Protein AF-A0AAU0RLS1-F1 (afdb_monomer_lite)

Structure (mmCIF, N/CA/C/O backbone):
data_AF-A0AAU0RLS1-F1
#
_entry.id   AF-A0AAU0RLS1-F1
#
loop_
_atom_site.group_PDB
_atom_site.id
_atom_site.type_symbol
_atom_site.label_atom_id
_atom_site.label_alt_id
_atom_site.label_comp_id
_atom_site.label_asym_id
_atom_site.label_entity_id
_atom_site.label_seq_id
_atom_site.pdbx_PDB_ins_code
_atom_site.Cartn_x
_atom_site.Cartn_y
_atom_site.Cartn_z
_atom_site.occupancy
_atom_site.B_iso_or_equiv
_atom_site.auth_seq_id
_atom_site.auth_comp_id
_atom_site.auth_asym_id
_atom_site.auth_atom_id
_atom_site.pdbx_PDB_model_num
ATOM 1 N N . MET A 1 1 ? -37.286 9.682 54.172 1.00 55.28 1 MET A N 1
ATOM 2 C CA . MET A 1 1 ? -37.551 8.908 52.934 1.00 55.28 1 MET A CA 1
ATOM 3 C C . MET A 1 1 ? -37.387 9.772 51.670 1.00 55.28 1 MET A C 1
ATOM 5 O O . MET A 1 1 ? -38.291 9.859 50.857 1.00 55.28 1 MET A O 1
ATOM 9 N N . ARG A 1 2 ? -36.231 10.435 51.490 1.00 56.56 2 ARG A N 1
ATOM 10 C CA . ARG A 1 2 ? -35.993 11.415 50.401 1.00 56.56 2 ARG A CA 1
ATOM 11 C C . ARG A 1 2 ? -34.791 11.079 49.495 1.00 56.56 2 ARG A C 1
ATOM 13 O O . ARG A 1 2 ? -34.424 11.886 48.656 1.00 56.56 2 ARG A O 1
ATOM 20 N N . LYS A 1 3 ? -34.166 9.905 49.669 1.00 55.44 3 LYS A N 1
ATOM 21 C CA . LYS A 1 3 ? -32.935 9.506 48.949 1.00 55.44 3 LYS A CA 1
ATOM 22 C C . LYS A 1 3 ? -33.169 8.542 47.774 1.00 55.44 3 LYS A C 1
ATOM 24 O O . LYS A 1 3 ? -32.316 8.437 46.904 1.00 55.44 3 LYS A O 1
ATOM 29 N N . PHE A 1 4 ? -34.339 7.901 47.714 1.00 57.69 4 PHE A N 1
ATOM 30 C CA . PHE A 1 4 ? -34.728 7.002 46.621 1.00 57.69 4 PHE A CA 1
ATOM 31 C C . PHE A 1 4 ? -34.845 7.675 45.234 1.00 57.69 4 PHE A C 1
ATOM 33 O O . PHE A 1 4 ? -34.344 7.095 44.274 1.00 57.69 4 PHE A O 1
ATOM 40 N N . PRO A 1 5 ? -35.413 8.894 45.084 1.00 58.00 5 PRO A N 1
ATOM 41 C CA . PRO A 1 5 ? -35.517 9.515 43.761 1.00 58.00 5 PRO A CA 1
ATOM 42 C C . PRO A 1 5 ? -34.163 10.025 43.251 1.00 58.00 5 PRO A C 1
ATOM 44 O O . PRO A 1 5 ? -33.932 10.042 42.048 1.00 58.00 5 PRO A O 1
ATOM 47 N N . LEU A 1 6 ? -33.243 10.384 44.154 1.00 60.03 6 LEU A N 1
ATOM 48 C CA . LEU A 1 6 ? -31.910 10.869 43.793 1.00 60.03 6 LEU A CA 1
ATOM 49 C C . LEU A 1 6 ? -31.016 9.740 43.258 1.00 60.03 6 LEU A C 1
ATOM 51 O O . LEU A 1 6 ? -30.265 9.953 42.314 1.00 60.03 6 LEU A O 1
ATOM 55 N N . LEU A 1 7 ? -31.134 8.535 43.828 1.00 60.34 7 LEU A N 1
ATOM 56 C CA . LEU A 1 7 ? -30.408 7.350 43.364 1.00 60.34 7 LEU A CA 1
ATOM 57 C C . LEU A 1 7 ? -30.913 6.879 41.990 1.00 60.34 7 LEU A C 1
ATOM 59 O O . LEU A 1 7 ? -30.112 6.523 41.133 1.00 60.34 7 LEU A O 1
ATOM 63 N N . LEU A 1 8 ? -32.229 6.944 41.757 1.00 61.56 8 LEU A N 1
ATOM 64 C CA . LEU A 1 8 ? -32.832 6.617 40.463 1.00 61.56 8 LEU A CA 1
ATOM 65 C C . LEU A 1 8 ? -32.445 7.638 39.376 1.00 61.56 8 LEU A C 1
ATOM 67 O O . LEU A 1 8 ? -32.111 7.251 38.260 1.00 61.56 8 LEU A O 1
ATOM 71 N N . LEU A 1 9 ? -32.410 8.932 39.717 1.00 61.38 9 LEU A N 1
ATOM 72 C CA . LEU A 1 9 ? -31.957 10.001 38.819 1.00 61.38 9 LEU A CA 1
ATOM 73 C C . LEU A 1 9 ? -30.478 9.829 38.423 1.00 61.38 9 LEU A C 1
ATOM 75 O O . LEU A 1 9 ? -30.124 10.013 37.262 1.00 61.38 9 LEU A O 1
ATOM 79 N N . LEU A 1 10 ? -29.625 9.419 39.367 1.00 61.12 10 LEU A N 1
ATOM 80 C CA . LEU A 1 10 ? -28.204 9.137 39.126 1.00 61.12 10 LEU A CA 1
ATOM 81 C C . LEU A 1 10 ? -27.991 7.975 38.144 1.00 61.12 10 LEU A C 1
ATOM 83 O O . LEU A 1 10 ? -27.127 8.064 37.275 1.00 61.12 10 LEU A O 1
ATOM 87 N N . ILE A 1 11 ? -28.802 6.917 38.239 1.00 62.38 11 ILE A N 1
ATOM 88 C CA . ILE A 1 11 ? -28.745 5.762 37.326 1.00 62.38 11 ILE A CA 1
ATOM 89 C C . ILE A 1 11 ? -29.182 6.158 35.903 1.00 62.38 11 ILE A C 1
ATOM 91 O O . ILE A 1 11 ? -28.557 5.746 34.924 1.00 62.38 11 ILE A O 1
ATOM 95 N N . VAL A 1 12 ? -30.215 6.998 35.773 1.00 60.38 12 VAL A N 1
ATOM 96 C CA . VAL A 1 12 ? -30.707 7.480 34.468 1.00 60.38 12 VAL A CA 1
ATOM 97 C C . VAL A 1 12 ? -29.680 8.383 33.775 1.00 60.38 12 VAL A C 1
ATOM 99 O O . VAL A 1 12 ? -29.436 8.216 32.583 1.00 60.38 12 VAL A O 1
ATOM 102 N N . VAL A 1 13 ? -29.019 9.287 34.507 1.00 59.59 13 VAL A N 1
ATOM 103 C CA . VAL A 1 13 ? -27.989 10.179 33.938 1.00 59.59 13 VAL A CA 1
ATOM 104 C C . VAL A 1 13 ? -26.739 9.401 33.502 1.00 59.59 13 VAL A C 1
ATOM 106 O O . VAL A 1 13 ? -26.167 9.708 32.460 1.00 59.59 13 VAL A O 1
ATOM 109 N N . PHE A 1 14 ? -26.351 8.348 34.232 1.00 56.41 14 PHE A N 1
ATOM 110 C CA . PHE A 1 14 ? -25.196 7.508 33.881 1.00 56.41 14 PHE A CA 1
ATOM 111 C C . PHE A 1 14 ? -25.430 6.633 32.634 1.00 56.41 14 PHE A C 1
ATOM 113 O O . PHE A 1 14 ? -24.485 6.263 31.943 1.00 56.41 14 PHE A O 1
ATOM 120 N N . SER A 1 15 ? -26.693 6.332 32.315 1.00 57.44 15 SER A N 1
ATOM 121 C CA . SER A 1 15 ? -27.073 5.485 31.173 1.00 57.44 15 SER A CA 1
ATOM 122 C C . SER A 1 15 ? -27.130 6.242 29.835 1.00 57.44 15 SER A C 1
ATOM 124 O O . SER A 1 15 ? -27.227 5.616 28.783 1.00 57.44 15 SER A O 1
ATOM 126 N N . LEU A 1 16 ? -27.069 7.581 29.850 1.00 56.78 16 LEU A N 1
ATOM 127 C CA . LEU A 1 16 ? -27.264 8.424 28.659 1.00 56.78 16 LEU A CA 1
ATOM 128 C C . LEU A 1 16 ? -25.986 8.745 27.867 1.00 56.78 16 LEU A C 1
ATOM 130 O O . LEU A 1 16 ? -26.060 9.429 26.848 1.00 56.78 16 LEU A O 1
ATOM 134 N N . GLN A 1 17 ? -24.820 8.221 28.245 1.00 59.28 17 GLN A N 1
ATOM 135 C CA . GLN A 1 17 ? -23.618 8.322 27.408 1.00 59.28 17 GLN A CA 1
ATOM 136 C C . GLN A 1 17 ? -23.567 7.203 26.361 1.00 59.28 17 GLN A C 1
ATOM 138 O O . GLN A 1 17 ? -22.655 6.383 26.335 1.00 59.28 17 GLN A O 1
ATOM 143 N N . VAL A 1 18 ? -24.544 7.196 25.453 1.00 61.44 18 VAL A N 1
ATOM 144 C CA . VAL A 1 18 ? -24.415 6.485 24.178 1.00 61.44 18 VAL A CA 1
ATOM 145 C C . VAL A 1 18 ? -23.715 7.433 23.212 1.00 61.44 18 VAL A C 1
ATOM 147 O O . VAL A 1 18 ? -24.307 8.381 22.700 1.00 61.44 18 VAL A O 1
ATOM 150 N N . SER A 1 19 ? -22.421 7.213 22.986 1.00 66.25 19 SER A N 1
ATOM 151 C CA . SER A 1 19 ? -21.702 7.852 21.887 1.00 66.25 19 SER A CA 1
ATOM 152 C C . SER A 1 19 ? -22.362 7.440 20.573 1.00 66.25 19 SER A C 1
ATOM 154 O O . SER A 1 19 ? -22.292 6.271 20.192 1.00 66.25 19 SER A O 1
ATOM 156 N N . SER A 1 20 ? -23.021 8.382 19.901 1.00 68.75 20 SER A N 1
ATOM 157 C CA . SER A 1 20 ? -23.602 8.125 18.588 1.00 68.75 20 SER A CA 1
ATOM 158 C C . SER A 1 20 ? -22.505 7.702 17.599 1.00 68.75 20 SER A C 1
ATOM 160 O O . SER A 1 20 ? -21.523 8.413 17.392 1.00 68.75 20 SER A O 1
ATOM 162 N N . GLN A 1 21 ? -22.672 6.526 16.996 1.00 72.88 21 GLN A N 1
ATOM 163 C CA . GLN A 1 21 ? -21.825 5.994 15.920 1.00 72.88 21 GLN A CA 1
ATOM 164 C C . GLN A 1 21 ? -22.400 6.349 14.531 1.00 72.88 21 GLN A C 1
ATOM 166 O O . GLN A 1 21 ? -22.213 5.606 13.570 1.00 72.88 21 GLN A O 1
ATOM 171 N N . GLY A 1 22 ? -23.160 7.447 14.435 1.00 81.00 22 GLY A N 1
ATOM 172 C CA . GLY A 1 22 ? -23.792 7.934 13.210 1.00 81.00 22 GLY A CA 1
ATOM 173 C C . GLY A 1 22 ? -23.027 9.070 12.520 1.00 81.00 22 GLY A C 1
ATOM 174 O O . GLY A 1 22 ? -21.933 9.472 12.923 1.00 81.00 22 GLY A O 1
ATOM 175 N N . LEU A 1 23 ? -23.626 9.611 11.451 1.00 89.81 23 LEU A N 1
ATOM 176 C CA . LEU A 1 23 ? -23.059 10.730 10.681 1.00 89.81 23 LEU A CA 1
ATOM 177 C C . LEU A 1 23 ? -23.031 12.054 11.469 1.00 89.81 23 LEU A C 1
ATOM 179 O O . LEU A 1 23 ? -22.288 12.967 11.115 1.00 89.81 23 LEU A O 1
ATOM 183 N N . ASP A 1 24 ? -23.802 12.151 12.552 1.00 90.56 24 ASP A N 1
ATOM 184 C CA . ASP A 1 24 ? -23.890 13.303 13.453 1.00 90.56 24 ASP A CA 1
ATOM 185 C C . ASP A 1 24 ? -22.570 13.620 14.169 1.00 90.56 24 ASP A C 1
ATOM 187 O O . ASP A 1 24 ? -22.399 14.738 14.637 1.00 90.56 24 ASP A O 1
ATOM 191 N N . ASN A 1 25 ? -21.608 12.691 14.207 1.00 88.06 25 ASN A N 1
ATOM 192 C CA . ASN A 1 25 ? -20.292 12.915 14.812 1.00 88.06 25 ASN A CA 1
ATOM 193 C C . ASN A 1 25 ? -19.136 13.034 13.801 1.00 88.06 25 ASN A C 1
ATOM 195 O O . ASN A 1 25 ? -17.989 13.155 14.228 1.00 88.06 25 ASN A O 1
ATOM 199 N N . LEU A 1 26 ? -19.399 13.064 12.484 1.00 89.06 26 LEU A N 1
ATOM 200 C CA . LEU A 1 26 ? -18.347 13.156 11.451 1.00 89.06 26 LEU A CA 1
ATOM 201 C C . LEU A 1 26 ? -17.439 14.384 11.594 1.00 89.06 26 LEU A C 1
ATOM 203 O O . LEU A 1 26 ? -16.266 14.332 11.232 1.00 89.06 26 LEU A O 1
ATOM 207 N N . TYR A 1 27 ? -17.973 15.490 12.115 1.00 90.69 27 TYR A N 1
ATOM 208 C CA . TYR A 1 27 ? -17.221 16.734 12.284 1.00 90.69 27 TYR A CA 1
ATOM 209 C C . TYR A 1 27 ? -16.283 16.718 13.503 1.00 90.69 27 TYR A C 1
ATOM 211 O O . TYR A 1 27 ? -15.468 17.628 13.666 1.00 90.69 27 TYR A O 1
ATOM 219 N N . ARG A 1 28 ? -16.398 15.726 14.396 1.00 89.94 28 ARG A N 1
ATOM 220 C CA . ARG A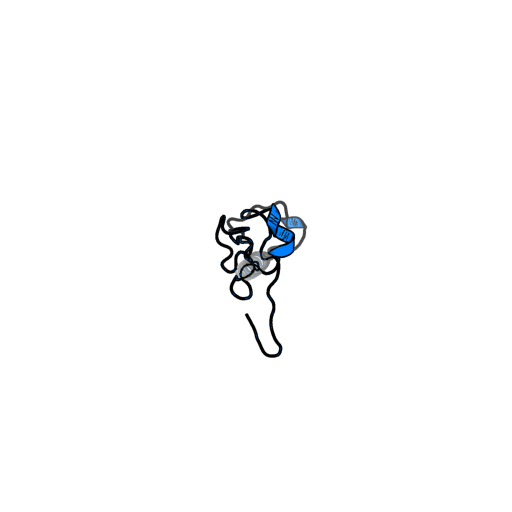 1 28 ? -15.613 15.673 15.633 1.00 89.94 28 ARG A CA 1
ATOM 221 C C . ARG A 1 28 ? -14.247 15.059 15.367 1.00 89.94 28 ARG A C 1
ATOM 223 O O . ARG A 1 28 ? -14.127 13.922 14.921 1.00 89.94 28 ARG A O 1
ATOM 230 N N . LEU A 1 29 ? -13.202 15.799 15.721 1.00 90.56 29 LEU A N 1
ATOM 231 C CA . LEU A 1 29 ? -11.839 15.283 15.69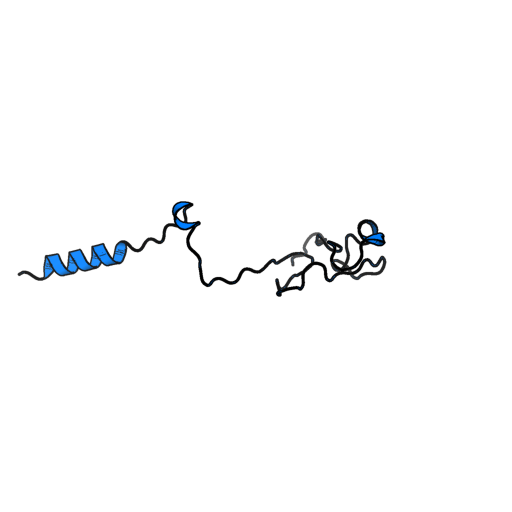9 1.00 90.56 29 LEU A CA 1
ATOM 232 C C . LEU A 1 29 ? -11.619 14.313 16.863 1.00 90.56 29 LEU A C 1
ATOM 234 O O . LEU A 1 29 ? -12.108 14.524 17.974 1.00 90.56 29 LEU A O 1
ATOM 238 N N . SER A 1 30 ? -10.844 13.261 16.612 1.00 89.00 30 SER A N 1
ATOM 239 C CA . SER A 1 30 ? -10.393 12.321 17.637 1.00 89.00 30 SER A CA 1
ATOM 240 C C . SER A 1 30 ? -8.869 12.323 17.729 1.00 89.00 30 SER A C 1
ATOM 242 O O . SER A 1 30 ? -8.172 12.692 16.785 1.00 89.00 30 SER A O 1
ATOM 244 N N . ASN A 1 31 ? -8.336 11.854 18.858 1.00 94.56 31 ASN A N 1
ATOM 245 C CA . ASN A 1 31 ? -6.895 11.638 19.028 1.00 94.56 31 ASN A CA 1
ATOM 246 C C . ASN A 1 31 ? -6.389 10.358 18.331 1.00 94.56 31 ASN A C 1
ATOM 248 O O . ASN A 1 31 ? -5.239 9.959 18.531 1.00 94.56 31 ASN A O 1
ATOM 252 N N . ALA A 1 32 ? -7.234 9.695 17.532 1.00 92.44 32 ALA A N 1
ATOM 253 C CA . ALA A 1 32 ? -6.876 8.471 16.833 1.00 92.44 32 ALA A CA 1
ATOM 254 C C . ALA A 1 32 ? -5.747 8.713 15.819 1.00 92.44 32 ALA A C 1
ATOM 256 O O . ALA A 1 32 ? -5.599 9.793 15.243 1.00 92.44 32 ALA A O 1
ATOM 257 N N . LYS A 1 33 ? -4.935 7.680 15.583 1.00 91.06 33 LYS A N 1
ATOM 258 C CA . LYS A 1 33 ? -3.887 7.692 14.559 1.00 91.06 33 LYS A CA 1
ATOM 259 C C . LYS A 1 33 ? -4.300 6.775 13.419 1.00 91.06 33 LYS A C 1
ATOM 261 O O . LYS A 1 33 ? -4.414 5.568 13.606 1.00 91.06 33 LYS A O 1
ATOM 266 N N . THR A 1 34 ? -4.501 7.347 12.238 1.00 91.31 34 THR A N 1
ATOM 267 C CA . THR A 1 34 ? -4.824 6.583 11.031 1.00 91.31 34 THR A CA 1
ATOM 268 C C . THR A 1 34 ? -3.589 5.864 10.503 1.00 91.31 34 THR A C 1
ATOM 270 O O . THR A 1 34 ? -2.483 6.411 10.515 1.00 91.31 34 THR A O 1
ATOM 273 N N . ARG A 1 35 ? -3.782 4.650 9.993 1.00 92.75 35 ARG A N 1
ATOM 274 C CA . ARG A 1 35 ? -2.761 3.852 9.306 1.00 92.75 35 ARG A CA 1
ATOM 275 C C . ARG A 1 35 ? -3.393 3.273 8.045 1.00 92.75 35 ARG A C 1
ATOM 277 O O . ARG A 1 35 ? -4.576 2.949 8.056 1.00 92.75 35 ARG A O 1
ATOM 284 N N . SER A 1 36 ? -2.620 3.166 6.969 1.00 91.69 36 SER A N 1
ATOM 285 C CA . SER A 1 36 ? -3.075 2.557 5.715 1.00 91.69 36 SER A CA 1
ATOM 286 C C . SER A 1 36 ? -2.335 1.242 5.521 1.00 91.69 36 SER A C 1
ATOM 288 O O . SER A 1 36 ? -1.169 1.241 5.128 1.00 91.69 36 SER A O 1
ATOM 290 N N . ILE A 1 37 ? -3.002 0.140 5.862 1.00 95.06 37 ILE A N 1
ATOM 291 C CA . ILE A 1 37 ? -2.478 -1.208 5.650 1.00 95.06 37 ILE A CA 1
ATOM 292 C C . ILE A 1 37 ? -2.877 -1.640 4.244 1.00 95.06 37 ILE A C 1
ATOM 294 O O . ILE A 1 37 ? -4.049 -1.588 3.873 1.00 95.06 37 ILE A O 1
ATOM 298 N N . SER A 1 38 ? -1.890 -2.018 3.442 1.00 93.69 38 SER A N 1
ATOM 299 C CA . SER A 1 38 ? -2.094 -2.449 2.059 1.00 93.69 38 SER A CA 1
ATOM 300 C C . SER A 1 38 ? -0.991 -3.425 1.649 1.00 93.69 38 SER A C 1
ATOM 302 O O . SER A 1 38 ? 0.017 -3.513 2.350 1.00 93.69 38 SER A O 1
ATOM 304 N N . PRO A 1 39 ? -1.111 -4.097 0.495 1.00 95.19 39 PRO A N 1
ATOM 305 C CA . PRO A 1 39 ? -0.042 -4.929 -0.063 1.00 95.19 39 PRO A CA 1
ATOM 306 C C . PRO A 1 39 ? 1.327 -4.231 -0.211 1.00 95.19 39 PRO A C 1
ATOM 308 O O . PRO A 1 39 ? 2.356 -4.896 -0.227 1.00 95.19 39 PRO A O 1
ATOM 311 N N . GLU A 1 40 ? 1.379 -2.894 -0.251 1.00 94.19 40 GLU A N 1
ATOM 312 C CA . GLU A 1 40 ? 2.643 -2.134 -0.265 1.00 94.19 40 GLU A CA 1
ATOM 313 C C . GLU A 1 40 ? 3.156 -1.721 1.115 1.00 94.19 40 GLU A C 1
ATOM 315 O O . GLU A 1 40 ? 4.272 -1.225 1.233 1.00 94.19 40 GLU A O 1
ATOM 320 N N . ASN A 1 41 ? 2.328 -1.852 2.150 1.00 95.12 41 ASN A N 1
ATOM 321 C CA . ASN A 1 41 ? 2.629 -1.410 3.504 1.00 95.12 41 ASN A CA 1
ATOM 322 C C . ASN A 1 41 ? 1.852 -2.267 4.508 1.00 95.12 41 ASN A C 1
ATOM 324 O O . ASN A 1 41 ? 0.822 -1.845 5.039 1.00 95.12 41 ASN A O 1
ATOM 328 N N . LEU A 1 42 ? 2.333 -3.489 4.741 1.00 93.19 42 LEU A N 1
ATOM 329 C CA . LEU A 1 42 ? 1.657 -4.467 5.600 1.00 93.19 42 LEU A CA 1
ATOM 330 C C . LEU A 1 42 ? 1.582 -4.016 7.069 1.00 93.19 42 LEU A C 1
ATOM 332 O O . LEU A 1 42 ? 0.657 -4.387 7.781 1.00 93.19 42 LEU A O 1
ATOM 336 N N . THR A 1 43 ? 2.514 -3.170 7.519 1.00 94.12 43 THR A N 1
ATOM 337 C CA . THR A 1 43 ? 2.538 -2.631 8.891 1.00 94.12 43 THR A CA 1
ATOM 338 C C . THR A 1 43 ? 1.767 -1.313 9.033 1.00 94.12 43 THR A C 1
ATOM 340 O O . THR 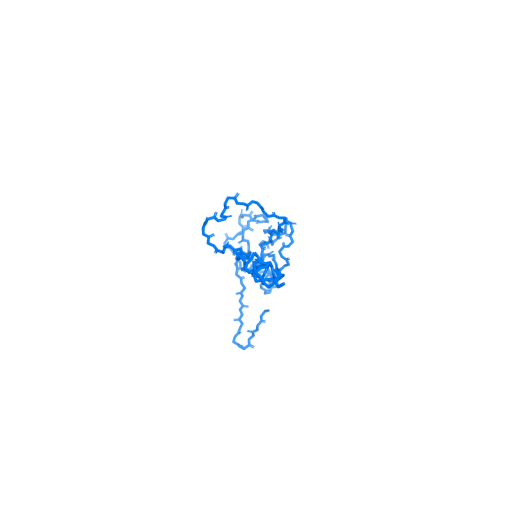A 1 43 ? 1.571 -0.801 10.141 1.00 94.12 43 THR A O 1
ATOM 343 N N . GLY A 1 44 ? 1.347 -0.713 7.914 1.00 95.56 44 GLY A N 1
ATOM 344 C CA . GLY A 1 44 ? 0.716 0.602 7.881 1.00 95.56 44 GLY A CA 1
ATOM 345 C C . GLY A 1 44 ? 1.612 1.729 8.400 1.00 95.56 44 GLY A C 1
ATOM 346 O O . GLY A 1 44 ? 1.105 2.767 8.827 1.00 95.56 44 GLY A O 1
ATOM 347 N N . GLU A 1 45 ? 2.932 1.542 8.440 1.00 96.06 45 GLU A N 1
ATOM 348 C CA . GLU A 1 45 ? 3.894 2.539 8.911 1.00 96.06 45 GLU A CA 1
ATOM 349 C C . GLU A 1 45 ? 3.809 3.852 8.128 1.00 96.06 45 GLU A C 1
ATOM 351 O O . GLU A 1 45 ? 3.534 3.892 6.924 1.00 96.06 45 GLU A O 1
ATOM 356 N N . LYS A 1 46 ? 4.059 4.960 8.829 1.00 94.56 46 LYS A N 1
ATOM 357 C CA . LYS A 1 46 ? 4.010 6.297 8.238 1.00 94.56 46 LYS A CA 1
ATOM 358 C C . LYS A 1 46 ? 5.075 6.422 7.144 1.00 94.56 46 LYS A C 1
ATOM 360 O O . LYS A 1 46 ? 6.248 6.165 7.391 1.00 94.56 46 LYS A O 1
ATOM 365 N N . GLY A 1 47 ? 4.660 6.855 5.954 1.00 93.12 47 GLY A N 1
ATOM 366 C CA . GLY A 1 47 ? 5.567 7.097 4.826 1.00 93.12 47 GLY A CA 1
ATOM 367 C C . GLY A 1 47 ? 6.098 5.836 4.139 1.00 93.12 47 GLY A C 1
ATOM 368 O O . GLY A 1 47 ? 7.008 5.947 3.330 1.00 93.12 47 GLY A O 1
ATOM 369 N N . LYS A 1 48 ? 5.553 4.649 4.442 1.00 95.00 48 LYS A N 1
ATOM 370 C CA . LYS A 1 48 ? 5.996 3.377 3.842 1.00 95.00 48 LYS A CA 1
ATOM 371 C C . LYS A 1 48 ? 5.155 2.899 2.653 1.00 95.00 48 LYS A C 1
ATOM 373 O O . LYS A 1 48 ? 5.378 1.806 2.153 1.00 95.00 48 LYS A O 1
ATOM 378 N N . GLY A 1 49 ? 4.197 3.696 2.179 1.00 94.12 49 GLY A N 1
ATOM 379 C CA . GLY A 1 49 ? 3.495 3.403 0.922 1.00 94.12 49 GLY A CA 1
ATOM 380 C C . GLY A 1 49 ? 4.393 3.645 -0.297 1.00 94.12 49 GLY A C 1
ATOM 381 O O . GLY A 1 49 ? 5.236 4.535 -0.255 1.00 94.12 49 GLY A O 1
ATOM 382 N N . GLY A 1 50 ? 4.212 2.871 -1.374 1.00 94.62 50 GLY A N 1
ATOM 383 C CA . GLY A 1 50 ? 4.951 3.058 -2.631 1.00 94.62 50 GLY A CA 1
ATOM 384 C C . GLY A 1 50 ? 6.452 2.764 -2.539 1.00 94.62 50 GLY A C 1
ATOM 385 O O . GLY A 1 50 ? 7.231 3.299 -3.321 1.00 94.62 50 GLY A O 1
ATOM 386 N N . MET A 1 51 ? 6.895 1.959 -1.567 1.00 96.06 51 MET A N 1
ATOM 387 C CA . MET A 1 51 ? 8.325 1.670 -1.379 1.00 96.06 51 MET A CA 1
ATOM 388 C C . MET A 1 51 ? 8.857 0.551 -2.269 1.00 96.06 51 MET A C 1
ATOM 390 O O . MET A 1 51 ? 10.074 0.427 -2.423 1.00 96.06 51 MET A O 1
ATOM 394 N N . ALA A 1 52 ? 7.967 -0.231 -2.877 1.00 96.25 52 ALA A N 1
ATOM 395 C CA . ALA A 1 52 ? 8.334 -1.245 -3.847 1.00 96.25 52 ALA A CA 1
ATOM 396 C C . ALA A 1 52 ? 8.941 -0.602 -5.106 1.00 96.25 52 ALA A C 1
ATOM 398 O O . ALA A 1 52 ? 8.510 0.458 -5.553 1.00 96.25 52 ALA A O 1
ATOM 399 N N . SER A 1 53 ? 9.956 -1.257 -5.668 1.00 96.69 53 SER A N 1
ATOM 400 C CA . SER A 1 53 ? 10.557 -0.888 -6.952 1.00 96.69 53 SER A CA 1
ATOM 401 C C . SER A 1 53 ? 10.241 -1.967 -7.984 1.00 96.69 53 SER A C 1
ATOM 403 O O . SER A 1 53 ? 10.250 -3.148 -7.623 1.00 96.69 53 SER A O 1
ATOM 405 N N . PRO A 1 54 ? 9.955 -1.604 -9.247 1.00 97.19 54 PRO A N 1
ATOM 406 C CA . PRO A 1 54 ? 9.678 -2.583 -10.287 1.00 97.19 54 PRO A CA 1
ATOM 407 C C . PRO A 1 54 ? 10.870 -3.524 -10.467 1.00 97.19 54 PRO A C 1
ATOM 409 O O . PRO A 1 54 ? 12.003 -3.083 -10.654 1.00 97.19 54 PRO A O 1
ATOM 412 N N . SER A 1 55 ? 10.624 -4.828 -10.409 1.00 96.56 55 SER A N 1
ATOM 413 C CA . SER A 1 55 ? 11.629 -5.852 -10.667 1.00 96.56 55 SER A CA 1
ATOM 414 C C . SER A 1 55 ? 10.958 -7.132 -11.144 1.00 96.56 55 SER A C 1
ATOM 416 O O . SER A 1 55 ? 10.103 -7.697 -10.465 1.00 96.56 55 SER A O 1
ATOM 418 N N . LYS A 1 56 ? 11.395 -7.633 -12.303 1.00 94.06 56 LYS A N 1
ATOM 419 C CA . LYS A 1 56 ? 10.904 -8.901 -12.869 1.00 94.06 56 L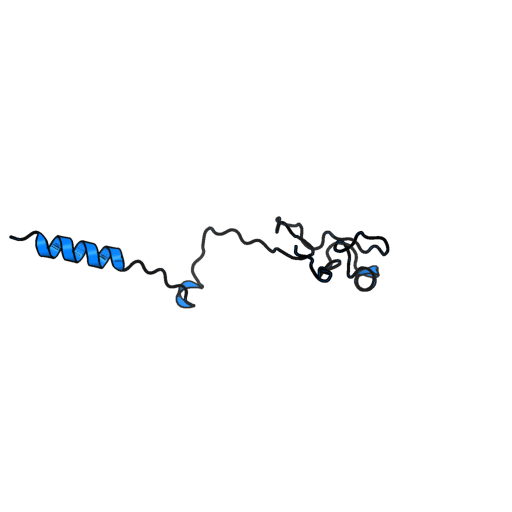YS A CA 1
ATOM 420 C C . LYS A 1 56 ? 11.279 -10.123 -12.028 1.00 94.06 56 LYS A C 1
ATOM 422 O O . LYS A 1 56 ? 10.629 -11.154 -12.133 1.00 94.06 56 LYS A O 1
ATOM 427 N N . ASN A 1 57 ? 12.306 -9.985 -11.190 1.00 95.62 57 ASN A N 1
ATOM 428 C CA . ASN A 1 57 ? 12.816 -11.040 -10.315 1.00 95.62 57 ASN A CA 1
ATOM 429 C C . ASN A 1 57 ? 12.486 -10.759 -8.841 1.00 95.62 57 ASN A C 1
ATOM 431 O O . ASN A 1 57 ? 13.174 -11.248 -7.945 1.00 95.62 57 ASN A O 1
ATOM 435 N N . ALA A 1 58 ? 11.487 -9.915 -8.575 1.00 95.06 58 ALA A N 1
ATOM 436 C CA . ALA A 1 58 ? 11.048 -9.646 -7.218 1.00 95.06 58 ALA A CA 1
ATOM 437 C C . ALA A 1 58 ? 10.498 -10.923 -6.559 1.00 95.06 58 ALA A C 1
ATOM 439 O O . ALA A 1 58 ? 9.847 -11.730 -7.231 1.00 95.06 58 ALA A O 1
ATOM 440 N N . PRO A 1 59 ? 10.706 -11.100 -5.244 1.00 95.69 59 PRO A N 1
ATOM 441 C CA . PRO A 1 59 ? 9.988 -12.112 -4.488 1.00 95.69 59 PRO A CA 1
ATOM 442 C C . PRO A 1 59 ? 8.462 -12.006 -4.681 1.00 95.69 59 PRO A C 1
ATOM 444 O O . PRO A 1 59 ? 7.933 -10.925 -4.970 1.00 95.69 59 PRO A O 1
ATOM 447 N N . PRO A 1 60 ? 7.719 -13.112 -4.497 1.00 94.19 60 PRO A N 1
ATOM 448 C CA . PRO A 1 60 ? 6.263 -13.071 -4.531 1.00 94.19 60 PRO A CA 1
ATOM 449 C C . PRO A 1 60 ? 5.713 -12.004 -3.581 1.00 94.19 60 PRO A C 1
ATOM 451 O O . PRO A 1 60 ? 6.173 -11.889 -2.446 1.00 94.19 60 PRO A O 1
ATOM 454 N N . ASN A 1 61 ? 4.699 -11.260 -4.025 1.00 95.19 61 ASN A N 1
ATOM 455 C CA . ASN A 1 61 ? 4.010 -10.252 -3.216 1.00 95.19 61 ASN A CA 1
ATOM 456 C C . ASN A 1 61 ? 4.875 -9.071 -2.758 1.00 95.19 61 ASN A C 1
ATOM 458 O O . ASN A 1 61 ? 4.507 -8.411 -1.788 1.00 95.19 61 ASN A O 1
ATOM 462 N N . THR A 1 62 ? 5.969 -8.751 -3.460 1.00 95.81 62 THR A N 1
ATOM 463 C CA . THR A 1 62 ? 6.758 -7.535 -3.179 1.00 95.81 62 THR A CA 1
ATOM 464 C C . THR A 1 62 ? 6.779 -6.520 -4.323 1.00 95.81 62 THR A C 1
ATOM 466 O O . THR A 1 62 ? 7.075 -5.355 -4.076 1.00 95.81 62 THR A O 1
ATOM 469 N N . ALA A 1 63 ? 6.476 -6.923 -5.562 1.00 96.75 63 ALA A N 1
ATOM 470 C CA . ALA A 1 63 ? 6.421 -6.028 -6.727 1.00 96.75 63 ALA A CA 1
ATOM 471 C C . ALA A 1 63 ? 5.508 -6.584 -7.840 1.00 96.75 63 ALA A C 1
ATOM 473 O O . ALA A 1 63 ? 5.896 -6.678 -9.007 1.00 96.75 63 ALA A O 1
ATOM 474 N N . ASN A 1 64 ? 4.292 -7.000 -7.483 1.00 96.25 64 ASN A N 1
ATOM 475 C CA . ASN A 1 64 ? 3.417 -7.774 -8.369 1.00 96.25 64 ASN A CA 1
ATOM 476 C C . ASN A 1 64 ? 2.978 -7.046 -9.657 1.00 96.25 64 ASN A C 1
ATOM 478 O O . ASN A 1 64 ? 2.597 -7.705 -10.620 1.00 96.25 64 ASN A O 1
ATOM 482 N N . ALA A 1 65 ? 3.038 -5.712 -9.703 1.00 96.25 65 ALA A N 1
ATOM 483 C CA . ALA A 1 65 ? 2.711 -4.914 -10.887 1.00 96.25 65 ALA A CA 1
ATOM 484 C C . ALA A 1 65 ? 3.962 -4.328 -11.573 1.00 96.25 65 ALA A C 1
ATOM 486 O O . ALA A 1 65 ? 3.888 -3.278 -12.212 1.00 96.25 65 ALA A O 1
ATOM 487 N N . SER A 1 66 ? 5.115 -4.997 -11.458 1.00 96.62 66 SER A N 1
ATOM 488 C CA . SER A 1 66 ? 6.396 -4.514 -11.999 1.00 96.62 66 SER A CA 1
ATOM 489 C C . SER A 1 66 ? 6.350 -4.144 -13.482 1.00 96.62 66 SER A C 1
ATOM 491 O O . SER A 1 66 ? 6.864 -3.095 -13.853 1.00 96.62 66 SER A O 1
ATOM 493 N N . ASP A 1 67 ? 5.711 -4.951 -14.332 1.00 95.81 67 ASP A N 1
ATOM 494 C CA . ASP A 1 67 ? 5.653 -4.657 -15.770 1.00 95.81 67 ASP A CA 1
ATOM 495 C C . ASP A 1 67 ? 4.814 -3.412 -16.086 1.00 95.81 67 ASP A C 1
ATOM 497 O O . ASP A 1 67 ? 5.170 -2.644 -16.978 1.00 95.81 67 ASP A O 1
ATOM 501 N N . ALA A 1 68 ? 3.730 -3.180 -15.341 1.00 95.62 68 ALA A N 1
ATOM 502 C CA . ALA A 1 68 ? 2.898 -1.987 -15.495 1.00 95.62 68 ALA A CA 1
ATOM 503 C C . ALA A 1 68 ? 3.587 -0.730 -14.940 1.00 95.62 6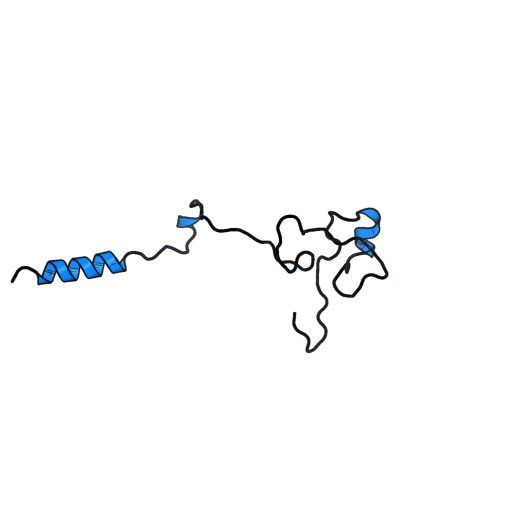8 ALA A C 1
ATOM 505 O O . ALA A 1 68 ? 3.380 0.366 -15.451 1.00 95.62 68 ALA A O 1
ATOM 506 N N . AL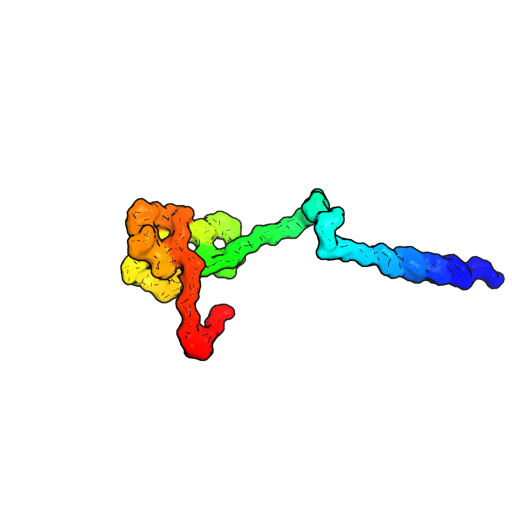A A 1 69 ? 4.425 -0.888 -13.913 1.00 96.38 69 ALA A N 1
ATOM 507 C CA . ALA A 1 69 ? 5.139 0.205 -13.263 1.00 96.38 69 ALA A CA 1
ATOM 508 C C . ALA A 1 69 ? 6.580 0.409 -13.770 1.00 96.38 69 ALA A C 1
ATOM 510 O O . ALA A 1 69 ? 7.312 1.213 -13.193 1.00 96.38 69 ALA A O 1
ATOM 511 N N . ARG A 1 70 ? 6.996 -0.295 -14.833 1.00 96.06 70 ARG A N 1
ATOM 512 C CA . ARG A 1 70 ? 8.383 -0.330 -15.339 1.00 96.06 70 ARG A CA 1
ATOM 513 C C . ARG A 1 70 ? 8.993 1.046 -15.630 1.00 96.06 70 ARG A C 1
ATOM 515 O O . ARG A 1 70 ? 10.179 1.227 -15.388 1.00 96.06 70 ARG A O 1
ATOM 522 N N . ASP A 1 71 ? 8.172 1.999 -16.067 1.00 96.88 71 ASP A N 1
ATOM 523 C CA . ASP A 1 71 ? 8.587 3.370 -16.405 1.00 96.88 71 ASP A CA 1
ATOM 524 C C . ASP A 1 71 ? 8.273 4.382 -15.283 1.00 96.88 71 ASP A C 1
ATOM 526 O O . ASP A 1 71 ? 8.568 5.567 -15.403 1.00 96.88 71 ASP A O 1
ATOM 530 N N . LEU A 1 72 ? 7.647 3.924 -14.192 1.00 95.38 72 LEU A N 1
ATOM 531 C CA . LEU A 1 72 ? 7.178 4.756 -13.082 1.00 95.38 72 LEU A CA 1
ATOM 532 C C . LEU A 1 72 ? 8.127 4.693 -11.878 1.00 95.38 72 LEU A C 1
ATOM 534 O O . LEU A 1 72 ? 8.488 5.723 -11.313 1.00 95.38 72 LEU A O 1
ATOM 538 N N . GLY A 1 73 ? 8.553 3.485 -11.498 1.00 93.56 73 GLY A N 1
ATOM 539 C CA . GLY A 1 73 ? 9.501 3.284 -10.402 1.00 93.56 73 GLY A CA 1
ATOM 540 C C . GLY A 1 73 ? 8.904 3.408 -8.993 1.00 93.56 73 GLY A C 1
ATOM 541 O O . GLY A 1 73 ? 7.694 3.319 -8.779 1.00 93.56 73 GLY A O 1
ATOM 542 N N . GLN A 1 74 ? 9.793 3.576 -8.012 1.00 95.38 74 GLN A N 1
ATOM 543 C CA . GLN A 1 74 ? 9.446 3.757 -6.600 1.00 95.38 74 GLN A CA 1
ATOM 544 C C . GLN A 1 74 ? 8.653 5.059 -6.384 1.00 95.38 74 GLN A C 1
ATOM 546 O O . GLN A 1 74 ? 8.897 6.066 -7.042 1.00 95.38 74 GLN A O 1
ATOM 551 N N . GLY A 1 75 ? 7.705 5.045 -5.448 1.00 93.62 75 GLY A N 1
ATOM 552 C CA . GLY A 1 75 ? 6.743 6.126 -5.201 1.00 93.62 75 GLY A CA 1
ATOM 553 C C . GLY A 1 75 ? 5.387 5.890 -5.873 1.00 93.62 75 GLY A C 1
ATOM 554 O O . GLY A 1 75 ? 4.374 6.409 -5.403 1.00 93.62 75 GLY A O 1
ATOM 555 N N . TRP A 1 76 ? 5.345 5.046 -6.906 1.00 94.75 76 TRP A N 1
ATOM 556 C CA . TRP A 1 76 ? 4.113 4.566 -7.531 1.00 94.75 76 TRP A CA 1
ATOM 557 C C . TRP A 1 76 ? 3.644 3.234 -6.932 1.00 94.75 76 TRP A C 1
ATOM 559 O O . TRP A 1 76 ? 4.331 2.609 -6.126 1.00 94.75 76 TRP A O 1
ATOM 569 N N . LYS A 1 77 ? 2.440 2.799 -7.325 1.00 93.56 77 LYS A N 1
ATOM 570 C CA . LYS A 1 77 ? 1.769 1.592 -6.818 1.00 93.56 77 LYS A CA 1
ATOM 571 C C . LYS A 1 77 ? 2.310 0.310 -7.475 1.00 93.56 77 LYS A C 1
ATOM 573 O O . LYS A 1 77 ? 1.615 -0.345 -8.248 1.00 93.56 77 LYS A O 1
ATOM 578 N N . VAL A 1 78 ? 3.562 -0.035 -7.196 1.00 97.44 78 VAL A N 1
ATOM 579 C CA . VAL A 1 78 ? 4.277 -1.175 -7.800 1.00 97.44 78 VAL A CA 1
ATOM 580 C C . VAL A 1 78 ? 3.788 -2.534 -7.269 1.00 97.44 78 VAL A C 1
ATOM 582 O O . VAL A 1 78 ? 3.869 -3.540 -7.976 1.00 97.44 78 VAL A O 1
ATOM 585 N N . ASN A 1 79 ? 3.241 -2.596 -6.052 1.00 96.75 79 ASN A N 1
ATOM 586 C CA . ASN A 1 79 ? 2.695 -3.826 -5.464 1.00 96.75 79 ASN A CA 1
ATOM 587 C C . ASN A 1 79 ? 1.245 -3.654 -4.956 1.00 96.75 79 ASN A C 1
ATOM 589 O O . ASN A 1 79 ? 1.005 -3.658 -3.753 1.00 96.75 79 ASN A O 1
ATOM 593 N N . PRO A 1 80 ? 0.246 -3.483 -5.841 1.00 95.75 80 PRO A N 1
ATOM 594 C CA . PRO A 1 80 ? -1.117 -3.107 -5.448 1.00 95.75 80 PRO A CA 1
ATOM 595 C C . PRO A 1 80 ? -1.967 -4.252 -4.874 1.00 95.75 80 PRO A C 1
ATOM 597 O O . PRO A 1 80 ? -2.999 -3.988 -4.262 1.00 95.75 80 PRO A O 1
ATOM 600 N N . PHE A 1 81 ? -1.557 -5.507 -5.058 1.00 96.06 81 PHE A N 1
ATOM 601 C CA . PHE A 1 81 ? -2.285 -6.696 -4.614 1.00 96.06 81 PHE A CA 1
ATOM 602 C C . PHE A 1 81 ? -1.322 -7.757 -4.085 1.00 96.06 81 PHE A C 1
ATOM 604 O O . PHE A 1 81 ? -0.142 -7.760 -4.430 1.00 96.06 81 PHE A O 1
ATOM 611 N N . ILE A 1 82 ? -1.852 -8.689 -3.297 1.00 96.00 82 ILE A N 1
ATOM 612 C CA . ILE A 1 82 ? -1.180 -9.937 -2.933 1.00 96.00 82 ILE A CA 1
ATOM 613 C C . ILE A 1 82 ? -1.854 -11.107 -3.650 1.00 96.00 82 ILE A C 1
ATOM 615 O O . ILE A 1 82 ? -3.067 -11.117 -3.846 1.00 96.00 82 ILE A O 1
ATOM 619 N N . ILE A 1 83 ? -1.065 -12.098 -4.037 1.00 95.81 83 ILE A N 1
ATOM 620 C CA . ILE A 1 83 ? -1.523 -13.377 -4.564 1.00 95.81 83 ILE A CA 1
ATOM 621 C C . ILE A 1 83 ? -1.531 -14.359 -3.394 1.00 95.81 83 ILE A C 1
ATOM 623 O O . ILE A 1 83 ? -0.489 -14.604 -2.781 1.00 95.81 83 ILE A O 1
ATOM 627 N N . ILE A 1 84 ? -2.702 -14.919 -3.101 1.00 96.06 84 ILE A N 1
ATOM 628 C CA . ILE A 1 84 ? -2.908 -15.940 -2.071 1.00 96.06 84 ILE A CA 1
ATOM 629 C C . ILE A 1 84 ? -3.290 -17.233 -2.791 1.00 96.06 84 ILE A C 1
ATOM 631 O O . ILE A 1 84 ? -4.264 -17.258 -3.545 1.00 96.06 84 ILE A O 1
ATOM 635 N N . LYS A 1 85 ? -2.507 -18.302 -2.612 1.00 96.94 85 LYS A N 1
ATOM 636 C CA . LYS A 1 85 ? -2.800 -19.602 -3.237 1.00 96.94 85 LYS A CA 1
ATOM 637 C C . LYS A 1 85 ? -3.917 -20.336 -2.477 1.00 96.94 85 LYS A C 1
ATOM 639 O O . LYS A 1 85 ? -4.164 -20.019 -1.313 1.00 96.94 85 LYS A O 1
ATOM 644 N N . PRO A 1 86 ? -4.568 -21.344 -3.088 1.00 98.06 86 PRO A N 1
ATOM 645 C CA . PRO A 1 86 ? -5.545 -22.173 -2.386 1.00 98.06 86 PRO A CA 1
ATOM 646 C C . PRO A 1 86 ? -4.993 -22.718 -1.061 1.00 98.06 86 PRO A C 1
ATOM 648 O O . PRO A 1 86 ? -3.880 -23.241 -1.019 1.00 98.06 86 PRO A O 1
ATOM 651 N N . GLY A 1 87 ? -5.766 -22.569 0.018 1.00 97.50 87 GLY A N 1
ATOM 652 C CA . GLY A 1 87 ? -5.390 -23.020 1.363 1.00 97.50 87 GLY A CA 1
ATOM 653 C C . GLY A 1 87 ? -4.398 -22.123 2.117 1.00 97.50 87 GLY A C 1
ATOM 654 O O . GLY A 1 87 ? -4.003 -22.486 3.220 1.00 97.50 87 GLY A O 1
ATOM 655 N N . GLN A 1 88 ? -3.989 -20.975 1.565 1.00 97.12 88 GLN A N 1
ATOM 656 C CA . GLN A 1 88 ? -3.121 -20.016 2.258 1.00 97.12 88 GLN A CA 1
ATOM 657 C C . GLN A 1 88 ? -3.912 -18.867 2.898 1.00 97.12 88 GLN A C 1
ATOM 659 O O . GLN A 1 88 ? -4.983 -18.489 2.424 1.00 97.12 88 GLN A O 1
ATOM 664 N N . THR A 1 89 ? -3.340 -18.279 3.950 1.00 92.81 89 THR A N 1
ATOM 665 C CA . THR A 1 89 ? -3.785 -17.028 4.581 1.00 92.81 89 THR A CA 1
ATOM 666 C C . THR A 1 89 ? -2.602 -16.068 4.709 1.00 92.81 89 THR A C 1
ATOM 668 O O . THR A 1 89 ? -1.448 -16.481 4.570 1.00 92.81 89 THR A O 1
ATOM 671 N N . VAL A 1 90 ? -2.895 -14.795 4.972 1.00 83.81 90 VAL A N 1
ATOM 672 C CA . VAL A 1 90 ? -1.925 -13.722 5.262 1.00 83.81 90 VAL A CA 1
ATOM 673 C C . VAL A 1 90 ? -2.096 -13.221 6.680 1.00 83.81 90 VAL A C 1
ATOM 675 O O . VAL A 1 90 ? -3.257 -13.221 7.147 1.00 83.81 90 VAL A O 1
#

Radius of gyration: 25.1 Å; chains: 1; bounding box: 50×40×69 Å

Secondary structure (DSSP, 8-state):
--SHHHHHHHHHHHTT-----SGGGTT---S------BTTBTT--TT-TT-----TTPPTTTSTTTTTTTTT-BTB-S-------TT---

Sequence (90 aa):
MRKFPLLLLLIVVFSLQVSSQGLDNLYRLSNAKTRSISPENLTGEKGKGGMASPSKNAPPNTANASDAARDLGQGWKVNPFIIIKPGQTV

Foldseek 3Di:
DPCVVVVVVVVVVVPPPPDDPDPVCVPPDDPDDDFDDFLQHPPSDPPRHQQAFQDPPDDASRFVQNVVCVVPTGPDPRRHDHDADPPGDD

pLDDT: mean 86.29, std 14.67, range [55.28, 98.06]